Protein AF-A0A453NTY4-F1 (afdb_monomer_lite)

Organism: Aegilops tauschii subsp. strangulata (NCBI:txid200361)

Foldseek 3Di:
DDPCLDDPPDDDDDPVQLDDDDDDDPPPDPSVVSSVCCNVSVDPTNDDDPPPVVPPDDCADPVPRHD

Structure (mmCIF, N/CA/C/O backbone):
data_AF-A0A453NTY4-F1
#
_entry.id   AF-A0A453NTY4-F1
#
loop_
_atom_site.group_PDB
_atom_site.id
_atom_site.type_symbol
_atom_site.label_atom_id
_atom_site.label_alt_id
_atom_site.label_comp_id
_atom_site.label_asym_id
_atom_site.label_entity_id
_atom_site.label_seq_id
_atom_site.pdbx_PDB_ins_code
_atom_site.Cartn_x
_atom_site.Cartn_y
_atom_site.Cartn_z
_atom_site.occupancy
_atom_site.B_iso_or_equiv
_atom_site.auth_seq_id
_atom_site.auth_comp_id
_atom_site.auth_asym_id
_atom_site.auth_atom_id
_atom_site.pdbx_PDB_model_num
ATOM 1 N N . MET A 1 1 ? -16.917 12.160 -15.079 1.00 45.12 1 MET A N 1
ATOM 2 C CA . MET A 1 1 ? -15.811 11.434 -14.420 1.00 45.12 1 MET A CA 1
ATOM 3 C C . MET A 1 1 ? -15.846 11.801 -12.952 1.00 45.12 1 MET A C 1
ATOM 5 O O . MET A 1 1 ? -15.646 12.957 -12.622 1.00 45.12 1 MET A O 1
ATOM 9 N N . GLY A 1 2 ? -16.234 10.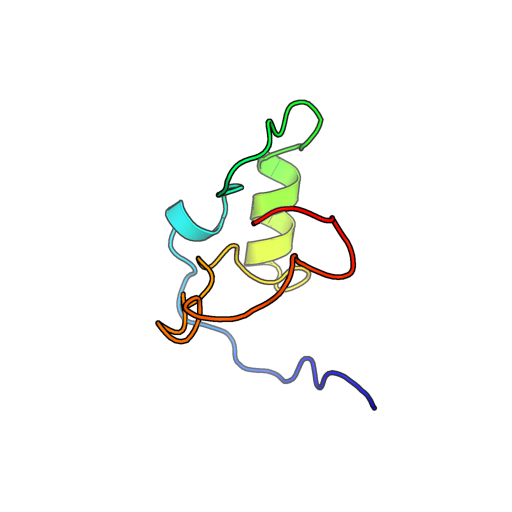874 -12.088 1.00 48.12 2 GLY A N 1
ATOM 10 C CA . GLY A 1 2 ? -16.325 11.128 -10.657 1.00 48.12 2 GLY A CA 1
ATOM 11 C C . GLY A 1 2 ? -16.293 9.791 -9.954 1.00 48.12 2 GLY A C 1
ATOM 12 O O . GLY A 1 2 ? -17.171 8.959 -10.191 1.00 48.12 2 GLY A O 1
ATOM 13 N N . ASN A 1 3 ? -15.265 9.556 -9.145 1.00 53.84 3 ASN A N 1
ATOM 14 C CA . ASN A 1 3 ? -15.211 8.355 -8.332 1.00 53.84 3 ASN A CA 1
ATOM 15 C C . ASN A 1 3 ? -16.384 8.453 -7.359 1.00 53.84 3 ASN A C 1
ATOM 17 O O . ASN A 1 3 ? -16.378 9.270 -6.440 1.00 53.84 3 ASN A O 1
ATOM 21 N N . ARG A 1 4 ? -17.429 7.651 -7.588 1.00 53.91 4 ARG A N 1
ATOM 22 C CA . ARG A 1 4 ? -18.466 7.434 -6.583 1.00 53.91 4 ARG A CA 1
ATOM 23 C C . ARG A 1 4 ? -17.764 6.777 -5.402 1.00 53.91 4 ARG A C 1
ATOM 25 O O . ARG A 1 4 ? -17.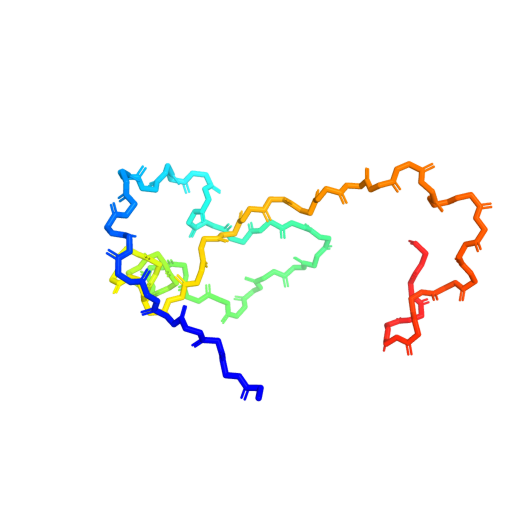561 5.565 -5.408 1.00 53.91 4 ARG A O 1
ATOM 32 N N . ILE A 1 5 ? -17.397 7.568 -4.394 1.00 60.59 5 ILE A N 1
ATOM 33 C CA . ILE A 1 5 ? -16.972 7.086 -3.073 1.00 60.59 5 ILE A CA 1
ATOM 34 C C . ILE A 1 5 ? -18.248 6.579 -2.375 1.00 60.59 5 ILE A C 1
ATOM 36 O O . ILE A 1 5 ? -18.768 7.145 -1.420 1.00 60.59 5 ILE A O 1
ATOM 40 N N . GLY A 1 6 ? -18.864 5.567 -2.984 1.00 49.31 6 GLY A N 1
ATOM 41 C CA . GLY A 1 6 ? -20.168 5.041 -2.640 1.00 49.31 6 GLY A CA 1
ATOM 42 C C . GLY A 1 6 ? -20.018 3.911 -1.642 1.00 49.31 6 GLY A C 1
ATOM 43 O O . GLY A 1 6 ? -19.841 2.759 -2.024 1.00 49.31 6 GLY A O 1
ATOM 44 N N . GLY A 1 7 ? -20.115 4.253 -0.360 1.00 56.19 7 GLY A N 1
ATOM 45 C CA . GLY A 1 7 ? -21.112 3.650 0.529 1.00 56.19 7 GLY A CA 1
ATOM 46 C C . GLY A 1 7 ? -21.024 2.161 0.873 1.00 56.19 7 GLY A C 1
ATOM 47 O O . GLY A 1 7 ? -21.900 1.683 1.591 1.00 56.19 7 GLY A O 1
ATOM 48 N N . ARG A 1 8 ? -20.005 1.409 0.450 1.00 56.72 8 ARG A N 1
ATOM 49 C CA . ARG A 1 8 ? -19.809 0.047 0.961 1.00 56.72 8 ARG A CA 1
ATOM 50 C C . ARG A 1 8 ? -18.893 0.118 2.173 1.00 56.72 8 ARG A C 1
ATOM 52 O O . ARG A 1 8 ? -17.676 0.136 2.027 1.00 56.72 8 ARG A O 1
ATOM 59 N N . ARG A 1 9 ? -19.492 0.168 3.370 1.00 58.56 9 ARG A N 1
ATOM 60 C CA . ARG A 1 9 ? -18.812 -0.178 4.628 1.00 58.56 9 ARG A CA 1
ATOM 61 C C . ARG A 1 9 ? -18.172 -1.551 4.412 1.00 58.56 9 ARG A C 1
ATOM 63 O O . ARG A 1 9 ? -18.868 -2.564 4.431 1.00 58.56 9 ARG A O 1
ATOM 70 N N . LYS A 1 10 ? -16.886 -1.572 4.052 1.00 57.97 10 LYS A N 1
ATOM 71 C CA . LYS A 1 10 ? -16.157 -2.814 3.814 1.00 57.97 10 LYS A CA 1
ATOM 72 C C . LYS A 1 10 ? -16.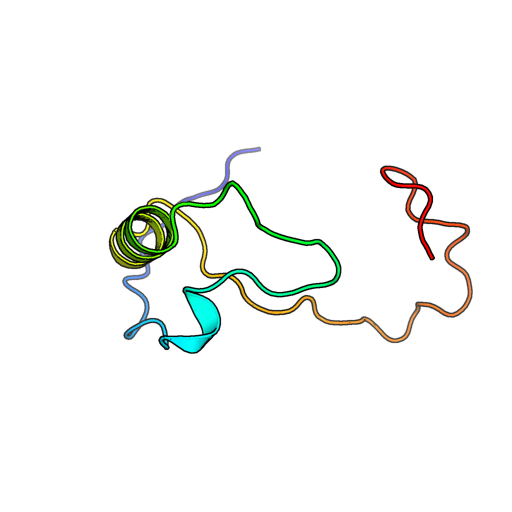016 -3.503 5.165 1.00 57.97 10 LYS A C 1
ATOM 74 O O . LYS A 1 10 ? -15.688 -2.857 6.158 1.00 57.97 10 LYS A O 1
ATOM 79 N N . ALA A 1 11 ? -16.293 -4.804 5.181 1.00 63.78 11 ALA A N 1
ATOM 80 C CA . ALA A 1 11 ? -15.849 -5.690 6.246 1.00 63.78 11 ALA A CA 1
ATOM 81 C C . ALA A 1 11 ? -14.386 -5.364 6.595 1.00 63.78 11 ALA A C 1
ATOM 83 O O . ALA A 1 11 ? -13.630 -4.971 5.703 1.00 63.78 11 ALA A O 1
ATOM 84 N N . GLY A 1 12 ? -14.041 -5.449 7.884 1.00 76.19 12 GLY A N 1
ATOM 85 C CA . GLY A 1 12 ? -12.785 -4.941 8.439 1.00 76.19 12 GLY A CA 1
ATOM 86 C C . GLY A 1 12 ? -11.587 -5.163 7.515 1.00 76.19 12 GLY A C 1
ATOM 87 O O . GLY A 1 12 ? -11.322 -6.282 7.085 1.00 76.19 12 GLY A O 1
ATOM 88 N N . VAL A 1 13 ? -10.893 -4.075 7.178 1.00 83.88 13 VAL A N 1
ATOM 89 C CA . VAL A 1 13 ? -9.674 -4.133 6.367 1.00 83.88 13 VAL A CA 1
ATOM 90 C C . VAL A 1 13 ? -8.600 -4.838 7.191 1.00 83.88 13 VAL A C 1
ATOM 92 O O . VAL A 1 13 ? -8.274 -4.391 8.290 1.00 83.88 13 VAL A O 1
ATOM 95 N N . GLU A 1 14 ? -8.062 -5.940 6.671 1.00 88.19 14 GLU A N 1
ATOM 96 C CA . GLU A 1 14 ? -6.983 -6.674 7.334 1.00 88.19 14 GLU A CA 1
ATOM 97 C C . GLU A 1 14 ? -5.739 -5.793 7.499 1.00 88.19 14 GLU A C 1
ATOM 99 O O . GLU A 1 14 ? -5.414 -4.986 6.626 1.00 88.19 14 GLU A O 1
ATOM 104 N N . GLU A 1 15 ? -4.993 -5.981 8.592 1.00 87.19 15 GLU A N 1
ATOM 105 C CA . GLU A 1 15 ? -3.856 -5.114 8.929 1.00 87.19 15 GLU A CA 1
ATOM 106 C C . GLU A 1 15 ? -2.788 -5.072 7.823 1.00 87.19 15 GLU A C 1
ATOM 108 O O . GLU A 1 15 ? -2.216 -4.008 7.569 1.00 87.19 15 GLU A O 1
ATOM 113 N N . ARG A 1 16 ? -2.589 -6.181 7.098 1.00 88.50 16 ARG A N 1
ATOM 114 C CA . ARG A 1 16 ? -1.666 -6.266 5.953 1.00 88.50 16 ARG A CA 1
ATOM 115 C C . ARG A 1 16 ? -1.962 -5.248 4.847 1.00 88.50 16 ARG A C 1
ATOM 117 O O . ARG A 1 16 ? -1.034 -4.764 4.217 1.00 88.50 16 ARG A O 1
ATOM 124 N N . TYR A 1 17 ? -3.225 -4.858 4.666 1.00 89.62 17 TYR A N 1
ATOM 125 C CA . TYR A 1 17 ? -3.640 -3.876 3.657 1.00 89.62 17 TYR A CA 1
ATOM 126 C C . TYR A 1 17 ? -3.681 -2.438 4.192 1.00 89.62 17 TYR A C 1
ATOM 128 O O . TYR A 1 17 ? -4.131 -1.528 3.499 1.00 89.62 17 TYR A O 1
ATOM 136 N N . THR A 1 18 ? -3.236 -2.218 5.433 1.00 90.81 18 THR A N 1
ATOM 137 C CA . THR A 1 18 ? -3.125 -0.880 6.045 1.00 90.81 18 THR A CA 1
ATOM 138 C C . THR A 1 18 ? -1.695 -0.350 6.083 1.00 90.81 18 THR A C 1
ATOM 140 O O . THR A 1 18 ? -1.451 0.737 6.609 1.00 90.81 18 THR A O 1
ATOM 143 N N . ARG A 1 19 ? -0.749 -1.124 5.544 1.00 88.56 19 ARG A N 1
ATOM 144 C CA . ARG A 1 19 ? 0.670 -0.787 5.483 1.00 88.56 19 ARG A CA 1
ATOM 145 C C . ARG A 1 19 ? 1.095 -0.605 4.024 1.00 88.56 19 ARG A C 1
ATOM 147 O O . ARG A 1 19 ? 0.526 -1.274 3.159 1.00 88.56 19 ARG A O 1
ATOM 154 N N . PRO A 1 20 ? 2.069 0.279 3.748 1.00 87.44 20 PRO A N 1
ATOM 155 C CA . PRO A 1 20 ? 2.631 0.412 2.412 1.00 87.44 20 PRO A CA 1
ATOM 156 C C . PRO A 1 20 ? 3.191 -0.933 1.938 1.00 87.44 20 PRO A C 1
ATOM 158 O O . PRO A 1 20 ? 3.804 -1.659 2.722 1.00 87.44 20 PRO A O 1
ATOM 161 N N . GLN A 1 21 ? 2.969 -1.251 0.668 1.00 78.56 21 GLN A N 1
ATOM 162 C CA . GLN A 1 21 ? 3.510 -2.426 -0.009 1.00 78.56 21 GLN A CA 1
ATOM 163 C C . GLN A 1 21 ? 4.173 -1.959 -1.303 1.00 78.56 21 GLN A C 1
ATOM 165 O O . GLN A 1 21 ? 3.707 -0.990 -1.903 1.00 78.56 21 GLN A O 1
ATOM 170 N N . GLY A 1 22 ? 5.205 -2.666 -1.759 1.00 73.44 22 GLY A N 1
ATOM 171 C CA . GLY A 1 22 ? 5.810 -2.425 -3.065 1.00 73.44 22 GLY A CA 1
ATOM 172 C C . GLY A 1 22 ? 7.313 -2.192 -3.012 1.00 73.44 22 GLY A C 1
ATOM 173 O O . GLY A 1 22 ? 7.986 -2.574 -2.058 1.00 73.44 22 GLY A O 1
ATOM 174 N N . LEU A 1 23 ? 7.814 -1.601 -4.095 1.00 67.19 23 LEU A N 1
ATOM 175 C CA . LEU A 1 23 ? 9.232 -1.560 -4.447 1.00 67.19 23 LEU A CA 1
ATOM 176 C C . LEU A 1 23 ? 9.999 -0.386 -3.813 1.00 67.19 23 LEU A C 1
ATOM 178 O O . LEU A 1 23 ? 11.223 -0.421 -3.741 1.00 67.19 23 LEU A O 1
ATOM 182 N N . TYR A 1 24 ? 9.296 0.657 -3.361 1.00 73.88 24 TYR A N 1
ATOM 183 C CA . TYR A 1 24 ? 9.918 1.888 -2.870 1.00 73.88 24 TYR A CA 1
ATOM 184 C C . TYR A 1 24 ? 10.059 1.919 -1.350 1.00 73.88 24 TYR A C 1
ATOM 186 O O . TYR A 1 24 ? 9.188 1.467 -0.606 1.00 73.88 24 TYR A O 1
ATOM 194 N N . GLU A 1 25 ? 11.143 2.533 -0.877 1.00 77.38 25 GLU A N 1
ATOM 195 C CA . GLU A 1 25 ? 11.310 2.827 0.542 1.00 77.38 25 GLU A CA 1
ATOM 196 C C . GLU A 1 25 ? 10.335 3.925 0.991 1.00 77.38 25 GLU A C 1
ATOM 198 O O . GLU A 1 25 ? 10.305 5.032 0.457 1.00 77.38 25 GLU A O 1
ATOM 203 N N . HIS A 1 26 ? 9.560 3.638 2.034 1.00 81.19 26 HIS A N 1
ATOM 204 C CA . HIS A 1 26 ? 8.548 4.543 2.576 1.00 81.19 26 HIS A CA 1
ATOM 205 C C . HIS A 1 26 ? 9.028 5.221 3.870 1.00 81.19 26 HIS A C 1
ATOM 207 O O . HIS A 1 26 ? 8.406 5.057 4.923 1.00 81.19 26 HIS A O 1
ATOM 213 N N . ARG A 1 27 ? 10.155 5.949 3.816 1.00 79.81 27 ARG A N 1
ATOM 214 C CA . ARG A 1 27 ? 10.774 6.567 5.011 1.00 79.81 27 ARG A CA 1
ATOM 215 C C . ARG A 1 27 ? 9.934 7.691 5.623 1.00 79.81 27 ARG A C 1
ATOM 217 O O . ARG A 1 27 ? 9.905 7.819 6.842 1.00 79.81 27 ARG A O 1
ATOM 224 N N . ASP A 1 28 ? 9.192 8.429 4.803 1.00 85.44 28 ASP A N 1
ATOM 2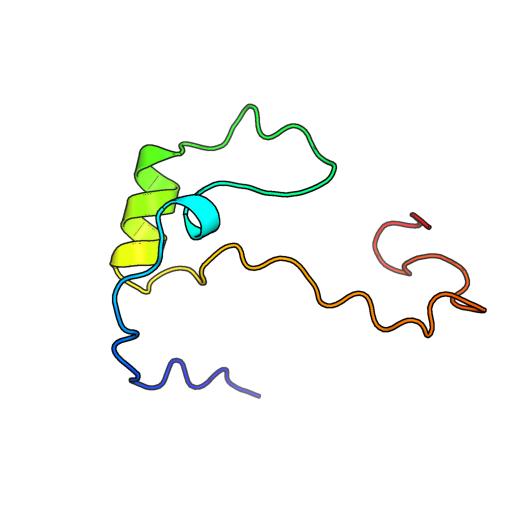25 C CA . ASP A 1 28 ? 8.445 9.624 5.227 1.00 85.44 28 ASP A CA 1
ATOM 226 C C . ASP A 1 28 ? 6.941 9.374 5.439 1.00 85.44 28 ASP A C 1
ATOM 228 O O . ASP A 1 28 ? 6.140 10.308 5.499 1.00 85.44 28 ASP A O 1
ATOM 232 N N . ILE A 1 29 ? 6.516 8.108 5.531 1.00 87.69 29 ILE A N 1
ATOM 233 C CA . ILE A 1 29 ? 5.101 7.764 5.708 1.00 87.69 29 ILE A CA 1
ATOM 234 C C . ILE A 1 29 ? 4.780 7.495 7.180 1.00 87.69 29 ILE A C 1
ATOM 236 O O . ILE A 1 29 ? 5.164 6.473 7.752 1.00 87.69 29 ILE A O 1
ATOM 240 N N . ASP A 1 30 ? 3.943 8.354 7.767 1.00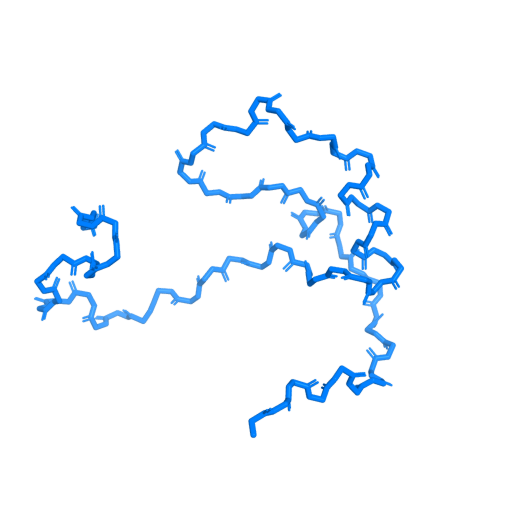 91.56 30 ASP A N 1
ATOM 241 C CA . ASP A 1 30 ? 3.322 8.122 9.074 1.00 91.56 30 ASP A CA 1
ATOM 242 C C . ASP A 1 30 ? 2.342 6.938 9.032 1.00 91.56 30 ASP A C 1
ATOM 244 O O . ASP A 1 30 ? 1.137 7.094 8.795 1.00 91.56 30 ASP A O 1
ATOM 248 N N . GLN A 1 31 ? 2.830 5.733 9.333 1.00 89.25 31 GLN A N 1
ATOM 249 C CA . GLN A 1 31 ? 2.029 4.502 9.270 1.00 89.25 31 GLN A CA 1
ATOM 250 C C . GLN A 1 31 ? 0.756 4.558 10.133 1.00 89.25 31 GLN A C 1
ATOM 252 O O . GLN A 1 31 ? -0.297 4.052 9.741 1.00 89.25 31 GLN A O 1
ATOM 257 N N . LYS A 1 32 ? 0.814 5.224 11.296 1.00 92.06 32 LYS A N 1
ATOM 258 C CA . LYS A 1 32 ? -0.357 5.410 12.172 1.00 92.06 32 LYS A CA 1
ATOM 259 C C . LYS A 1 32 ? -1.441 6.253 11.498 1.00 92.06 32 LYS A C 1
ATOM 261 O O . LYS A 1 32 ? -2.623 5.916 11.578 1.00 92.06 32 LYS A O 1
ATOM 266 N N . LYS A 1 33 ? -1.041 7.339 10.830 1.00 94.00 33 LYS A N 1
ATOM 267 C CA . LYS A 1 33 ? -1.956 8.246 10.128 1.00 94.00 33 LYS A CA 1
ATOM 268 C C . LYS A 1 33 ? -2.538 7.567 8.893 1.00 94.00 33 LYS A C 1
ATOM 270 O O . LYS A 1 33 ? -3.748 7.631 8.697 1.00 94.00 33 LYS A O 1
ATOM 275 N N . LEU A 1 34 ? -1.709 6.853 8.131 1.00 92.00 34 LEU A N 1
ATOM 276 C CA . LEU A 1 34 ? -2.139 6.051 6.985 1.00 92.00 34 LEU A CA 1
ATOM 277 C C . LEU A 1 34 ? -3.215 5.033 7.386 1.00 92.00 34 LEU A C 1
ATOM 279 O O . LEU A 1 34 ? -4.321 5.065 6.847 1.00 92.00 34 LEU A O 1
ATOM 283 N N . ARG A 1 35 ? -2.935 4.190 8.390 1.00 91.50 35 ARG A N 1
ATOM 284 C CA . ARG A 1 35 ? -3.893 3.194 8.892 1.00 91.50 35 ARG A CA 1
ATOM 285 C C . ARG A 1 35 ? -5.206 3.839 9.325 1.00 91.50 35 ARG A C 1
ATOM 287 O O . ARG A 1 35 ? -6.272 3.341 8.973 1.00 91.50 35 ARG A O 1
ATOM 294 N N . LYS A 1 36 ? -5.137 4.945 10.071 1.00 92.25 36 LYS A N 1
ATOM 295 C CA . LYS A 1 36 ? -6.325 5.683 10.514 1.00 92.25 36 LYS A CA 1
ATOM 296 C C . LYS A 1 36 ? -7.166 6.149 9.319 1.00 92.25 36 LYS A C 1
ATOM 298 O O . LYS A 1 36 ? -8.365 5.899 9.298 1.00 92.25 36 LYS A O 1
ATOM 303 N N . LEU A 1 37 ? -6.543 6.741 8.303 1.00 92.69 37 LEU A N 1
ATOM 304 C CA . LEU A 1 37 ? -7.242 7.209 7.103 1.00 92.69 37 LEU A CA 1
ATOM 305 C C . LEU A 1 37 ? -7.877 6.067 6.294 1.00 92.69 37 LEU A C 1
ATOM 307 O O . LEU A 1 37 ? -8.976 6.242 5.772 1.00 92.69 37 LEU A O 1
ATOM 311 N N . ILE A 1 38 ? -7.228 4.902 6.220 1.00 91.19 38 ILE A N 1
ATOM 312 C CA . ILE A 1 38 ? -7.780 3.710 5.555 1.00 91.19 38 ILE A CA 1
ATOM 313 C C . ILE A 1 38 ? -9.004 3.180 6.314 1.00 91.19 38 ILE A C 1
ATOM 315 O O . ILE A 1 38 ? -10.039 2.906 5.709 1.00 91.19 38 ILE A O 1
ATOM 319 N N . LEU A 1 39 ? -8.919 3.077 7.644 1.00 88.06 39 LEU A N 1
ATOM 320 C CA . LEU A 1 39 ? -10.030 2.615 8.485 1.00 88.06 39 LEU A CA 1
ATOM 321 C C . LEU A 1 39 ? -11.204 3.605 8.510 1.00 88.06 39 LEU A C 1
ATOM 323 O O . LEU A 1 39 ? -12.356 3.187 8.567 1.00 88.06 39 LEU A O 1
ATOM 327 N N . GLU A 1 40 ? -10.924 4.907 8.414 1.00 90.75 40 GLU A N 1
ATOM 328 C CA . GLU A 1 40 ? -11.935 5.958 8.240 1.00 90.75 40 GLU A CA 1
ATOM 329 C C . GLU A 1 40 ? -12.497 6.025 6.805 1.00 90.75 40 GLU A C 1
ATOM 331 O O . GLU A 1 40 ? -13.302 6.907 6.510 1.00 90.75 40 GLU A O 1
ATOM 336 N N . ALA A 1 41 ? -12.071 5.128 5.906 1.00 86.56 41 ALA A N 1
ATOM 337 C CA . ALA A 1 41 ? -12.433 5.108 4.486 1.00 86.56 41 ALA A CA 1
ATOM 338 C C . ALA A 1 41 ? -12.130 6.424 3.736 1.00 86.56 41 ALA A C 1
ATOM 340 O O . ALA A 1 41 ? -12.718 6.707 2.692 1.00 86.56 41 ALA A O 1
ATOM 341 N N . LYS A 1 42 ? -11.189 7.220 4.257 1.00 88.88 42 LYS A N 1
ATOM 342 C CA . LYS A 1 42 ? -10.659 8.441 3.625 1.00 88.88 42 LYS A CA 1
ATOM 343 C C . LYS A 1 42 ? -9.567 8.122 2.604 1.00 88.88 42 LYS A C 1
ATOM 345 O O . LYS A 1 42 ? -9.321 8.919 1.707 1.00 88.88 42 LYS A O 1
ATOM 350 N N . LEU A 1 43 ? -8.925 6.963 2.748 1.00 89.62 43 LEU A N 1
ATOM 351 C CA . LEU A 1 43 ? -7.985 6.391 1.788 1.00 89.62 43 LEU A CA 1
ATOM 352 C C . LEU A 1 43 ? -8.397 4.960 1.432 1.00 89.62 43 LEU A C 1
ATOM 354 O O . LEU A 1 43 ? -9.006 4.254 2.237 1.00 89.62 43 LEU A O 1
ATOM 358 N N . ALA A 1 44 ? -8.047 4.530 0.221 1.00 89.00 44 ALA A N 1
ATOM 359 C CA . ALA A 1 44 ? -8.196 3.138 -0.182 1.00 89.00 44 ALA A CA 1
ATOM 360 C C . ALA A 1 44 ? -7.158 2.253 0.543 1.00 89.00 44 ALA A C 1
ATOM 362 O O . ALA A 1 44 ? -6.044 2.715 0.792 1.00 89.00 44 ALA A O 1
ATOM 363 N N . PRO A 1 45 ? -7.483 0.987 0.869 1.00 90.69 45 PRO A N 1
ATOM 364 C CA . PRO A 1 45 ? -6.494 0.036 1.366 1.00 90.69 45 PRO A CA 1
ATOM 365 C C . PRO A 1 45 ? -5.385 -0.215 0.343 1.00 90.69 45 PRO A C 1
ATOM 367 O O . PRO A 1 45 ? -5.628 -0.190 -0.865 1.00 90.69 45 PRO A O 1
ATOM 370 N N . CYS A 1 46 ? -4.193 -0.531 0.834 1.00 90.00 46 CYS A N 1
ATOM 371 C CA . CYS A 1 46 ? -3.034 -0.883 0.025 1.00 90.00 46 CYS A CA 1
ATOM 372 C C . CYS A 1 46 ? -3.174 -2.325 -0.478 1.00 90.00 46 CYS A C 1
ATOM 374 O O . CYS A 1 46 ? -2.493 -3.206 0.029 1.00 90.00 46 CYS A O 1
ATOM 376 N N . TYR A 1 47 ? -4.089 -2.613 -1.402 1.00 86.88 47 TYR A N 1
ATOM 377 C CA . TYR A 1 47 ? -4.131 -3.929 -2.051 1.00 86.88 47 TYR A CA 1
ATOM 378 C C . TYR A 1 47 ? -2.985 -4.056 -3.066 1.00 86.88 47 TYR A C 1
ATOM 380 O O . TYR A 1 47 ? -2.673 -3.064 -3.726 1.00 86.88 47 TYR A O 1
ATOM 388 N N . PRO A 1 48 ? -2.363 -5.242 -3.207 1.00 82.12 48 PRO A N 1
ATOM 389 C CA . PRO A 1 48 ? -1.414 -5.471 -4.289 1.00 82.12 48 PRO A CA 1
ATOM 390 C C . PRO A 1 48 ? -2.114 -5.283 -5.641 1.00 82.12 48 PRO A C 1
ATOM 392 O O . PRO A 1 48 ? -3.298 -5.608 -5.782 1.00 82.12 48 PRO A O 1
ATOM 395 N N . GLY A 1 49 ? -1.384 -4.746 -6.620 1.00 72.19 49 GLY A N 1
ATOM 396 C CA . GLY A 1 49 ? -1.845 -4.730 -8.004 1.00 72.19 49 GLY A CA 1
ATOM 397 C C . GLY A 1 49 ? -2.047 -6.160 -8.501 1.00 72.19 49 GLY A C 1
ATOM 398 O O . GLY A 1 49 ? -1.313 -7.064 -8.103 1.00 72.19 49 GLY 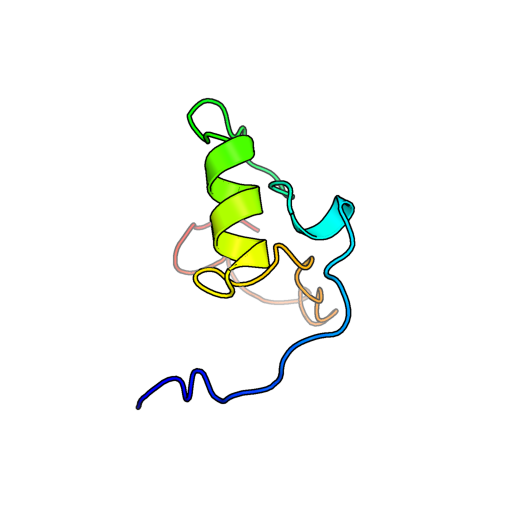A O 1
ATOM 399 N N . ALA A 1 50 ? -3.061 -6.377 -9.335 1.00 68.19 50 ALA A N 1
ATOM 400 C CA . ALA A 1 50 ? -3.121 -7.598 -10.120 1.00 68.19 50 ALA A CA 1
ATOM 401 C C . ALA A 1 50 ? -2.096 -7.442 -11.245 1.00 68.19 50 ALA A C 1
ATOM 403 O O . ALA A 1 50 ? -2.240 -6.544 -12.072 1.00 68.19 50 ALA A O 1
ATOM 404 N N . ASP A 1 51 ? -1.053 -8.267 -11.223 1.00 60.31 51 ASP A N 1
ATOM 405 C CA . ASP A 1 51 ? -0.172 -8.438 -12.370 1.00 60.31 51 ASP A CA 1
ATOM 406 C C . ASP A 1 51 ? -1.002 -9.162 -13.434 1.00 60.31 51 ASP A C 1
ATOM 408 O O . ASP A 1 51 ? -1.263 -10.364 -13.333 1.00 60.31 51 ASP A O 1
ATOM 412 N N . ASP A 1 52 ? -1.571 -8.407 -14.373 1.00 56.00 52 ASP A N 1
ATOM 413 C CA . ASP A 1 52 ? -2.115 -9.031 -15.569 1.00 56.00 52 ASP A CA 1
ATOM 414 C C . ASP A 1 52 ? -0.903 -9.589 -16.312 1.00 56.00 52 ASP A C 1
ATOM 416 O O . ASP A 1 52 ? -0.008 -8.835 -16.692 1.00 56.00 52 ASP A O 1
ATOM 420 N N . ALA A 1 53 ? -0.853 -10.909 -16.491 1.00 52.81 53 ALA A N 1
ATOM 421 C CA . ALA A 1 53 ? 0.232 -11.629 -17.161 1.00 52.81 53 ALA A CA 1
ATOM 422 C C . ALA A 1 53 ? 0.428 -11.228 -18.649 1.00 52.81 53 ALA A C 1
ATOM 424 O O . ALA A 1 53 ? 1.065 -11.951 -19.412 1.00 52.81 53 ALA A O 1
ATOM 425 N N . ALA A 1 54 ? -0.119 -10.085 -19.072 1.00 52.19 54 ALA A N 1
ATOM 426 C CA . ALA A 1 54 ? 0.150 -9.372 -20.310 1.00 52.19 54 ALA A CA 1
ATOM 427 C C . ALA A 1 54 ? 1.381 -8.442 -20.233 1.00 52.19 54 ALA A C 1
ATOM 429 O O . ALA A 1 54 ? 1.590 -7.634 -21.134 1.00 52.19 54 ALA A O 1
ATOM 430 N N . GLY A 1 55 ? 2.247 -8.574 -19.220 1.00 51.34 55 GLY A N 1
ATOM 431 C CA . GLY A 1 55 ? 3.579 -7.945 -19.170 1.00 51.34 55 GLY A CA 1
ATOM 432 C C . GLY A 1 55 ? 4.592 -8.494 -20.193 1.00 51.34 55 GLY A C 1
ATOM 433 O O . GLY A 1 55 ? 5.794 -8.434 -19.961 1.00 51.34 55 GLY A O 1
ATOM 434 N N . GLY A 1 56 ? 4.125 -9.085 -21.297 1.00 52.41 56 GLY A N 1
ATOM 435 C CA . GLY A 1 56 ? 4.979 -9.648 -22.344 1.00 52.41 56 GLY A CA 1
ATOM 436 C C . GLY A 1 56 ? 5.451 -8.637 -23.392 1.00 52.41 56 GLY A C 1
ATOM 437 O O . GLY A 1 56 ? 6.376 -8.962 -24.125 1.00 52.41 56 GLY A O 1
ATOM 438 N N . ASP A 1 57 ? 4.828 -7.455 -23.480 1.00 54.69 57 ASP A N 1
ATOM 439 C CA . ASP A 1 57 ? 5.108 -6.464 -24.537 1.00 54.69 57 ASP A CA 1
ATOM 440 C C . ASP A 1 57 ? 4.583 -5.056 -24.165 1.00 54.69 57 ASP A C 1
ATOM 442 O O . ASP A 1 57 ? 3.871 -4.410 -24.927 1.00 54.69 57 ASP A O 1
ATOM 446 N N . LEU A 1 58 ? 4.822 -4.585 -22.937 1.00 61.56 58 LEU A N 1
ATOM 447 C CA . LEU A 1 58 ? 4.545 -3.189 -22.569 1.00 61.56 58 LEU A CA 1
ATOM 448 C C . LEU A 1 58 ? 5.888 -2.473 -22.428 1.00 61.56 58 LEU A C 1
ATOM 450 O O . LEU A 1 58 ? 6.605 -2.672 -21.450 1.00 61.56 58 LEU A O 1
ATOM 454 N N . GLU A 1 59 ? 6.229 -1.694 -23.456 1.00 64.75 59 GLU A N 1
ATOM 455 C CA . GLU A 1 59 ? 7.424 -0.852 -23.566 1.00 64.75 59 GLU A CA 1
ATOM 456 C C . GLU A 1 59 ? 7.444 0.207 -22.450 1.00 64.75 59 GLU A C 1
ATOM 458 O O . GLU A 1 59 ? 7.044 1.343 -22.668 1.00 64.75 59 GLU A O 1
ATOM 463 N N . GLU A 1 60 ? 7.883 -0.186 -21.251 1.00 67.12 60 GLU A N 1
ATOM 464 C CA . GLU A 1 60 ? 8.069 0.657 -20.063 1.00 67.12 60 GLU A CA 1
ATOM 465 C C . GLU A 1 60 ? 6.785 1.361 -19.556 1.00 67.12 60 GLU A C 1
ATOM 467 O O . GLU A 1 60 ? 5.913 1.815 -20.296 1.00 67.12 60 GLU A O 1
ATOM 472 N N . CYS A 1 61 ? 6.622 1.496 -18.236 1.00 69.12 61 CYS A N 1
ATOM 473 C CA . CYS A 1 61 ? 5.511 2.297 -17.718 1.00 69.12 61 CYS A CA 1
ATOM 474 C C . CYS A 1 61 ? 5.666 3.760 -18.195 1.00 69.12 61 CYS A C 1
ATOM 476 O O . CYS A 1 61 ? 6.618 4.415 -17.780 1.00 69.12 61 CYS A O 1
ATOM 478 N N . PRO A 1 62 ? 4.733 4.353 -18.966 1.00 73.69 62 PRO A N 1
ATOM 479 C CA . PRO A 1 62 ? 4.922 5.677 -19.585 1.00 73.69 62 PRO A CA 1
ATOM 480 C C . PRO A 1 62 ? 4.979 6.840 -18.580 1.00 73.69 62 PRO A C 1
ATOM 482 O O . PRO A 1 62 ? 5.190 7.991 -18.956 1.00 73.69 62 PRO A O 1
ATOM 485 N N . ILE A 1 63 ? 4.738 6.558 -17.297 1.00 79.69 63 ILE A N 1
ATOM 486 C CA . ILE A 1 63 ? 4.793 7.532 -16.206 1.00 79.69 63 ILE A CA 1
ATOM 487 C C . ILE A 1 63 ? 6.133 7.448 -15.470 1.00 79.69 63 ILE A C 1
ATOM 489 O O . ILE A 1 63 ? 6.701 8.485 -15.134 1.00 79.69 63 ILE A O 1
ATOM 493 N N . CYS A 1 64 ? 6.616 6.235 -15.175 1.00 71.56 64 CYS A N 1
ATOM 494 C CA . CYS A 1 64 ? 7.817 6.039 -14.356 1.00 71.56 64 CYS A CA 1
ATOM 495 C C . CYS A 1 64 ? 9.005 5.411 -15.092 1.00 71.56 64 CYS A C 1
ATOM 497 O O . CYS A 1 64 ? 10.067 5.320 -14.488 1.00 71.56 64 CYS A O 1
ATOM 499 N N . PHE A 1 65 ? 8.848 5.019 -16.357 1.00 71.81 65 PHE A N 1
ATOM 500 C CA . PHE A 1 65 ? 9.861 4.358 -17.190 1.00 71.81 65 PHE A CA 1
ATOM 501 C C . PHE A 1 65 ? 10.514 3.145 -16.508 1.00 71.81 65 PHE A C 1
ATOM 503 O O . PHE A 1 65 ? 11.683 2.838 -16.709 1.00 71.81 65 PHE A O 1
ATOM 510 N N . LEU A 1 66 ? 9.763 2.481 -15.627 1.00 64.81 66 LEU A N 1
ATOM 511 C CA . LEU A 1 66 ? 10.171 1.230 -15.004 1.00 64.81 66 LEU A CA 1
ATOM 512 C C . LEU A 1 66 ? 9.452 0.079 -15.698 1.00 64.81 66 LEU A C 1
ATOM 514 O O . LEU A 1 66 ? 8.277 0.215 -16.060 1.00 64.81 66 LEU A O 1
ATOM 518 N N . VAL A 1 67 ? 10.189 -1.018 -15.867 1.00 62.88 67 VAL A N 1
ATOM 519 C CA . VAL A 1 67 ? 9.707 -2.327 -16.326 1.00 62.88 67 VAL A CA 1
ATOM 520 C C . VAL A 1 67 ? 9.281 -3.155 -15.123 1.00 62.88 67 VAL A C 1
ATOM 522 O O . VAL A 1 67 ? 10.021 -3.122 -14.109 1.00 62.88 67 VAL A O 1
#

InterPro domains:
  IPR039301 Protein Sip5/DA2 [PTHR31315] (1-66)

Sequence (67 aa):
MGNRIGGRRKAGVEERYTRPQGLYEHRDIDQKKLRKLILEAKLAPCYPGADDAAGGDLEECPICFLV

Radius of gyration: 15.13 Å; chains: 1; bounding box: 32×23×37 Å

pLDDT: mean 74.71, std 14.83, range [45.12, 94.0]

Secondary structure (DSSP, 8-state):
----------S---GGGGS--SSS--TT--HHHHHHHHHTTSS---PPP---TTTTS--S-TTT---